Prot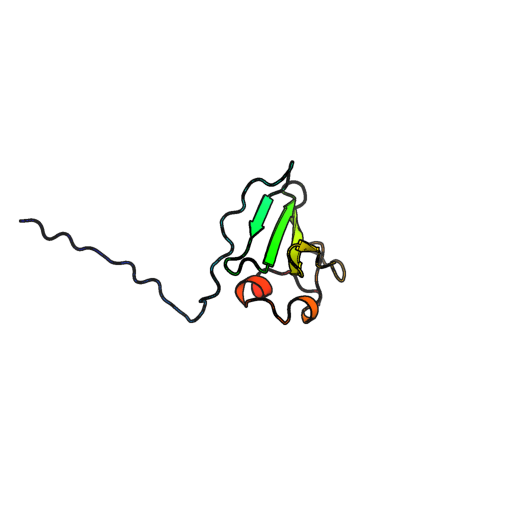ein AF-A0A1F0MKJ6-F1 (afdb_monomer_lite)

Secondary structure (DSSP, 8-state):
--------------S--S-PPPPPEE-SSS-EEEE-TTSSEEEEE-TTT--EEEEEEETTEEEEE---EEETTEEEB-TGGGTTS-HHHHHHS-B--

pLDDT: mean 77.52, std 16.31, range [42.34, 95.12]

Radius of gyration: 17.25 Å; chains: 1; bounding box: 55×34×49 Å

Foldseek 3Di:
DDDDPPPPPPDPPPVLPFDAFPFFDDDPDQKTKTATPVNQKIKIARPVLRDIWIWGDDPNDTDTQDFPQADPNGTAHDLVSCVVPRPNVSVPGRHDD

Structure (mmCIF, N/CA/C/O backbone):
data_AF-A0A1F0MKJ6-F1
#
_entry.id   AF-A0A1F0MKJ6-F1
#
loop_
_atom_site.group_PDB
_atom_site.id
_atom_site.type_symbol
_atom_site.label_atom_id
_atom_site.label_alt_id
_atom_site.label_comp_id
_atom_site.label_asym_id
_atom_site.label_entity_id
_atom_site.label_seq_id
_atom_site.pdbx_PDB_ins_code
_atom_site.Cartn_x
_atom_site.Cartn_y
_atom_site.Cartn_z
_atom_site.occupancy
_atom_site.B_iso_or_equiv
_atom_site.auth_seq_id
_atom_site.auth_comp_id
_atom_site.auth_asym_id
_atom_site.auth_atom_id
_atom_site.pdbx_PDB_model_num
ATOM 1 N N . MET A 1 1 ? 36.774 -10.487 34.603 1.00 42.34 1 MET A N 1
ATOM 2 C CA . MET A 1 1 ? 36.304 -10.678 33.217 1.00 42.34 1 MET A CA 1
ATOM 3 C C . MET A 1 1 ? 34.786 -10.675 33.308 1.00 42.34 1 MET A C 1
ATOM 5 O O . MET A 1 1 ? 34.266 -11.498 34.043 1.00 42.34 1 MET A O 1
ATOM 9 N N . ARG A 1 2 ? 34.097 -9.649 32.790 1.00 47.50 2 ARG A N 1
ATOM 10 C CA . ARG A 1 2 ? 32.628 -9.571 32.876 1.00 47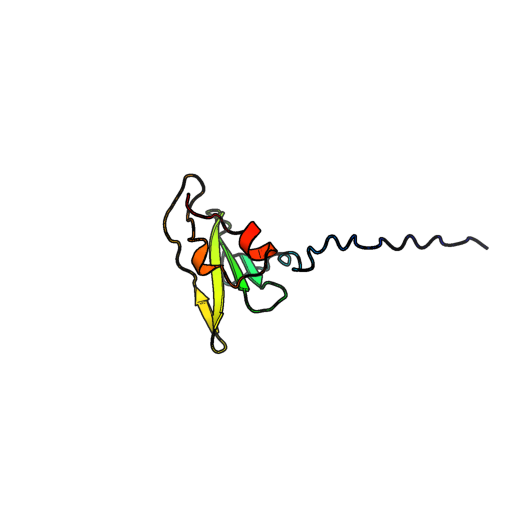.50 2 ARG A CA 1
ATOM 11 C C . ARG A 1 2 ? 32.064 -10.305 31.666 1.00 47.50 2 ARG A C 1
ATOM 13 O O . ARG A 1 2 ? 32.287 -9.852 30.547 1.00 47.50 2 ARG A O 1
ATOM 20 N N . GLU A 1 3 ? 31.407 -11.433 31.904 1.00 48.19 3 GLU A N 1
ATOM 21 C CA . GLU A 1 3 ? 30.610 -12.136 30.900 1.00 48.19 3 GLU A CA 1
ATOM 22 C C . GLU A 1 3 ? 29.540 -11.186 30.358 1.00 48.19 3 GLU A C 1
ATOM 24 O O . GLU A 1 3 ? 28.685 -10.691 31.094 1.00 48.19 3 GLU A O 1
ATOM 29 N N . GLN A 1 4 ? 29.638 -10.874 29.066 1.00 48.41 4 GLN A N 1
ATOM 30 C CA . GLN A 1 4 ? 28.568 -10.220 28.332 1.00 48.41 4 GLN A CA 1
ATOM 31 C C . GLN A 1 4 ? 27.552 -11.301 27.975 1.00 48.41 4 GLN A C 1
ATOM 33 O O . GLN A 1 4 ? 27.804 -12.137 27.112 1.00 48.41 4 GLN A O 1
ATOM 38 N N . VAL A 1 5 ? 26.417 -11.301 28.670 1.00 52.25 5 VAL A N 1
ATOM 39 C CA . VAL A 1 5 ? 25.241 -12.062 28.252 1.00 52.25 5 VAL A CA 1
ATOM 40 C C . VAL A 1 5 ? 24.674 -11.339 27.036 1.00 52.25 5 VAL A C 1
ATOM 42 O O . VAL A 1 5 ? 24.029 -10.299 27.161 1.00 52.25 5 VAL A O 1
ATOM 45 N N . ILE A 1 6 ? 24.985 -11.853 25.850 1.00 54.75 6 ILE A N 1
ATOM 46 C CA . ILE A 1 6 ? 24.323 -11.448 24.616 1.00 54.75 6 ILE A CA 1
ATOM 47 C C . ILE A 1 6 ? 22.957 -12.130 24.654 1.00 54.75 6 ILE A C 1
ATOM 49 O O . ILE A 1 6 ? 22.832 -13.310 24.340 1.00 54.75 6 ILE A O 1
ATOM 53 N N . THR A 1 7 ? 21.932 -11.415 25.113 1.00 48.94 7 THR A N 1
ATOM 54 C CA . THR A 1 7 ? 20.549 -11.845 24.903 1.00 48.94 7 THR A CA 1
ATOM 55 C C . THR A 1 7 ? 20.244 -11.648 23.422 1.00 48.94 7 THR A C 1
ATOM 57 O O . THR A 1 7 ? 19.796 -10.579 23.008 1.00 48.94 7 THR A O 1
ATOM 60 N N . GLU A 1 8 ? 20.532 -12.661 22.605 1.00 47.59 8 GLU A N 1
ATOM 61 C CA . GLU A 1 8 ? 19.941 -12.769 21.274 1.00 47.59 8 GLU A CA 1
ATOM 62 C C . GLU A 1 8 ? 18.425 -12.837 21.460 1.00 47.59 8 GLU A C 1
ATOM 64 O O . GLU A 1 8 ? 17.874 -13.806 21.983 1.00 47.59 8 GLU A O 1
ATOM 69 N N . THR A 1 9 ? 17.747 -11.754 21.087 1.00 48.25 9 THR A N 1
ATOM 70 C CA . THR A 1 9 ? 16.293 -11.755 20.959 1.00 48.25 9 THR A CA 1
ATOM 71 C C . THR A 1 9 ? 15.985 -12.621 19.749 1.00 48.25 9 THR A C 1
ATOM 73 O O . THR A 1 9 ? 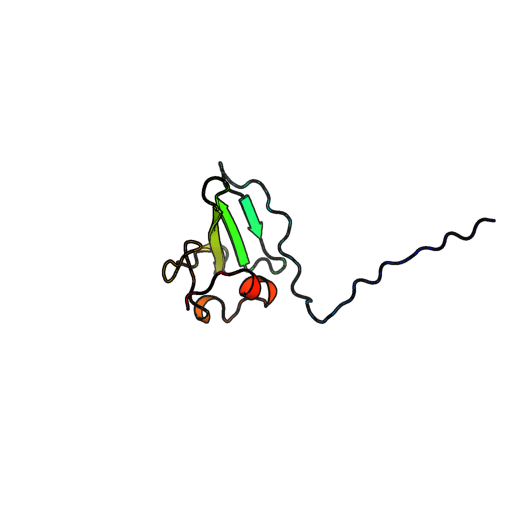16.047 -12.154 18.615 1.00 48.25 9 THR A O 1
ATOM 76 N N . ILE A 1 10 ? 15.744 -13.910 19.982 1.00 48.84 10 ILE A N 1
ATOM 77 C CA . ILE A 1 10 ? 15.294 -14.818 18.934 1.00 48.84 10 ILE A CA 1
ATOM 78 C C . ILE A 1 10 ? 13.914 -14.320 18.512 1.00 48.84 10 ILE A C 1
ATOM 80 O O . ILE A 1 10 ? 12.965 -14.372 19.295 1.00 48.84 10 ILE A O 1
ATOM 84 N N . ALA A 1 11 ? 13.830 -13.766 17.302 1.00 48.03 11 ALA A N 1
ATOM 85 C CA . ALA A 1 11 ? 12.560 -13.423 16.687 1.00 48.03 11 ALA A CA 1
ATOM 86 C C . ALA A 1 11 ? 11.707 -14.695 16.660 1.00 48.03 11 ALA A C 1
ATOM 88 O O . ALA A 1 11 ? 12.115 -15.719 16.112 1.00 48.03 11 ALA A O 1
ATOM 89 N N . VAL A 1 12 ? 10.559 -14.645 17.331 1.00 46.22 12 VAL A N 1
ATOM 90 C CA . VAL A 1 12 ? 9.602 -15.746 17.358 1.00 46.22 12 VAL A CA 1
ATOM 91 C C . VAL A 1 12 ? 9.002 -15.834 15.957 1.00 46.22 12 VAL A C 1
ATOM 93 O O . VAL A 1 12 ? 8.135 -15.042 15.603 1.00 46.22 12 VAL A O 1
ATOM 96 N N . ASP A 1 13 ? 9.516 -16.751 15.138 1.00 48.59 13 ASP A N 1
ATOM 97 C CA . ASP A 1 13 ? 8.937 -17.090 13.839 1.00 48.59 13 ASP A CA 1
ATOM 98 C C . ASP A 1 13 ? 7.686 -17.955 14.061 1.00 48.59 13 ASP A C 1
ATOM 100 O O . ASP A 1 13 ? 7.746 -19.181 14.114 1.00 48.59 13 ASP A O 1
ATOM 104 N N . ASP A 1 14 ? 6.543 -17.296 14.247 1.00 48.72 14 ASP A N 1
ATOM 105 C CA . ASP A 1 14 ? 5.203 -17.898 14.366 1.00 48.72 14 ASP A CA 1
ATOM 106 C C . ASP A 1 14 ? 4.642 -18.357 12.996 1.00 48.72 14 ASP A C 1
ATOM 108 O O . ASP A 1 14 ? 3.463 -18.661 12.843 1.00 48.72 14 ASP A O 1
ATOM 112 N N . GLY A 1 15 ? 5.464 -18.402 11.941 1.00 43.56 15 GLY A N 1
ATOM 113 C CA . GLY A 1 15 ? 4.970 -18.631 10.578 1.00 43.56 15 GLY A CA 1
ATOM 114 C C . GLY A 1 15 ? 4.296 -17.395 9.969 1.00 43.56 15 GLY A C 1
ATOM 115 O O . GLY A 1 15 ? 3.688 -17.470 8.901 1.00 43.56 15 GLY A O 1
ATOM 116 N N . SER A 1 16 ? 4.476 -16.231 10.595 1.00 46.34 16 SER A N 1
ATOM 117 C CA . SER A 1 16 ? 4.159 -14.892 10.090 1.00 46.34 16 SER A CA 1
ATOM 118 C C . SER A 1 16 ? 5.294 -14.314 9.225 1.00 46.34 16 SER A C 1
ATOM 120 O O . SER A 1 16 ? 5.475 -13.105 9.153 1.00 46.34 16 SER A O 1
ATOM 122 N N . ASN A 1 17 ? 6.021 -15.167 8.489 1.00 44.94 17 ASN A N 1
ATOM 123 C CA . ASN A 1 17 ? 7.117 -14.822 7.562 1.00 44.94 17 ASN A CA 1
ATOM 124 C C . ASN A 1 17 ? 6.704 -13.954 6.345 1.00 44.94 17 ASN A C 1
ATOM 126 O O . ASN A 1 17 ? 7.436 -13.853 5.362 1.00 44.94 17 ASN A O 1
ATOM 130 N N . GLY A 1 18 ? 5.536 -13.311 6.371 1.00 53.47 18 GLY A N 1
ATOM 131 C CA . GLY A 1 18 ? 5.306 -12.119 5.566 1.00 53.47 18 GLY A CA 1
ATOM 132 C C . GLY A 1 18 ? 5.790 -10.938 6.389 1.00 53.47 18 GLY A C 1
ATOM 133 O O . GLY A 1 18 ? 5.149 -10.626 7.385 1.00 53.47 18 GLY A O 1
ATOM 134 N N . CYS A 1 19 ? 6.909 -10.316 6.011 1.00 62.66 19 CYS A N 1
ATOM 135 C CA . CYS A 1 19 ? 7.427 -9.140 6.710 1.00 62.66 19 CYS A CA 1
ATOM 136 C C . CYS A 1 19 ? 6.317 -8.162 7.112 1.00 62.66 19 CYS A C 1
ATOM 138 O O . CYS A 1 19 ? 5.350 -7.979 6.375 1.00 62.66 19 CYS A O 1
ATOM 140 N N . ALA A 1 20 ? 6.494 -7.457 8.226 1.00 65.94 20 ALA A N 1
ATOM 141 C CA . ALA A 1 20 ? 5.668 -6.289 8.494 1.00 65.94 20 ALA A CA 1
ATOM 142 C C . ALA A 1 20 ? 5.758 -5.290 7.324 1.00 65.94 20 ALA A C 1
ATOM 144 O O . ALA A 1 20 ? 6.781 -5.214 6.636 1.00 65.94 20 ALA A O 1
ATOM 145 N N . TRP A 1 21 ? 4.695 -4.508 7.111 1.00 71.75 21 TRP A N 1
ATOM 146 C CA . TRP A 1 21 ? 4.798 -3.318 6.270 1.00 71.75 21 TRP A CA 1
ATOM 147 C C . TRP A 1 21 ? 5.968 -2.469 6.783 1.00 71.75 21 TRP A C 1
ATOM 149 O O . TRP A 1 21 ? 6.013 -2.211 7.990 1.00 71.75 21 TRP A O 1
ATOM 159 N N . PRO A 1 22 ? 6.926 -2.063 5.929 1.00 68.31 22 PRO A N 1
ATOM 160 C CA . PRO A 1 22 ? 7.973 -1.160 6.382 1.00 68.31 22 PRO A CA 1
ATOM 161 C C . PRO A 1 22 ? 7.352 0.154 6.859 1.00 68.31 22 PRO A C 1
ATOM 163 O O . PRO A 1 22 ? 6.231 0.501 6.467 1.00 68.31 22 PRO A O 1
ATOM 166 N N . GLU A 1 23 ? 8.094 0.886 7.694 1.00 66.19 23 GLU A N 1
ATOM 167 C CA . GLU A 1 23 ? 7.718 2.249 8.067 1.00 66.19 23 GLU A CA 1
ATOM 168 C C . GLU A 1 23 ? 7.421 3.060 6.803 1.00 66.19 23 GLU A C 1
ATOM 170 O O . GLU A 1 23 ? 8.145 2.981 5.805 1.00 66.19 23 GLU A O 1
ATOM 175 N N . GLN A 1 24 ? 6.306 3.788 6.826 1.00 68.56 24 GLN A N 1
ATOM 176 C CA . GLN A 1 24 ? 5.862 4.522 5.653 1.00 68.56 24 GLN A CA 1
ATOM 177 C C . GLN A 1 24 ? 6.811 5.693 5.412 1.00 68.56 24 GLN A C 1
ATOM 179 O O . GLN A 1 24 ? 7.113 6.470 6.317 1.00 68.56 24 GLN A O 1
ATOM 184 N N . GLY A 1 25 ? 7.315 5.794 4.186 1.00 63.50 25 GLY A N 1
ATOM 185 C CA . GLY A 1 25 ? 8.119 6.930 3.762 1.00 63.50 25 GLY A CA 1
ATOM 186 C C . GLY A 1 25 ? 7.227 8.059 3.260 1.00 63.50 25 GLY A C 1
ATOM 187 O O . GLY A 1 25 ? 6.114 7.820 2.795 1.00 63.50 25 GLY A O 1
ATOM 188 N N . ALA A 1 26 ? 7.734 9.290 3.282 1.00 58.34 26 ALA A N 1
ATOM 189 C CA . ALA A 1 26 ? 7.088 10.382 2.563 1.00 58.34 26 ALA A CA 1
ATOM 190 C C . ALA A 1 26 ? 7.094 10.074 1.054 1.00 58.34 26 ALA A C 1
ATOM 192 O O . ALA A 1 26 ? 8.152 9.912 0.440 1.00 58.34 26 ALA A O 1
ATOM 193 N N . GLY A 1 27 ? 5.905 9.962 0.470 1.00 61.94 27 GLY A N 1
ATOM 194 C CA . GLY A 1 27 ? 5.682 9.901 -0.968 1.00 61.94 27 GLY A CA 1
ATOM 195 C C . GLY A 1 27 ? 5.710 11.294 -1.606 1.00 61.94 27 GLY A C 1
ATOM 196 O O . GLY A 1 27 ? 6.217 12.263 -1.041 1.00 61.94 27 GLY A O 1
ATOM 197 N N . SER A 1 28 ? 5.163 11.416 -2.817 1.00 59.91 28 SER A N 1
ATOM 198 C CA . SER A 1 28 ? 5.031 12.723 -3.472 1.00 59.91 28 SER A CA 1
ATOM 199 C C . SER A 1 28 ? 3.902 13.536 -2.821 1.00 59.91 28 SER A C 1
ATOM 201 O O . SER A 1 28 ? 2.748 13.114 -2.837 1.00 59.91 28 SER A O 1
ATOM 203 N N . GLY A 1 29 ? 4.219 14.711 -2.265 1.00 70.00 29 GLY A N 1
ATOM 204 C CA . GLY A 1 29 ? 3.242 15.600 -1.616 1.00 70.00 29 GLY A CA 1
ATOM 205 C C . GLY A 1 29 ? 2.877 15.186 -0.182 1.00 70.00 29 GLY A C 1
ATOM 206 O O . GLY A 1 29 ? 3.751 14.801 0.588 1.00 70.00 29 GLY A O 1
ATOM 207 N N . ASN A 1 30 ? 1.589 15.288 0.173 1.00 69.56 30 ASN A N 1
ATOM 208 C CA . ASN A 1 30 ? 1.021 14.877 1.469 1.00 69.56 30 ASN A CA 1
ATOM 209 C C . ASN A 1 30 ? 0.593 13.404 1.418 1.00 69.56 30 ASN A C 1
ATOM 211 O O . ASN A 1 30 ? -0.587 13.106 1.550 1.00 69.56 30 ASN A O 1
ATOM 215 N N . GLN A 1 31 ? 1.488 12.476 1.109 1.00 74.50 31 GLN A N 1
ATOM 216 C CA . GLN A 1 31 ? 1.143 11.054 1.036 1.00 74.50 31 GLN A CA 1
ATOM 217 C C . GLN A 1 31 ? 2.241 10.246 1.701 1.00 74.50 31 GLN A C 1
ATOM 219 O O . GLN A 1 31 ? 3.420 10.549 1.530 1.00 74.50 31 GLN A O 1
ATOM 224 N N . GLU A 1 32 ? 1.859 9.208 2.424 1.00 81.31 32 GLU A N 1
ATOM 225 C CA . GLU A 1 32 ? 2.779 8.234 2.995 1.00 81.31 32 GLU A CA 1
ATOM 226 C C . GLU A 1 32 ? 2.735 6.971 2.133 1.00 81.31 32 GLU A C 1
ATOM 228 O O . GLU A 1 32 ? 1.656 6.501 1.781 1.00 81.31 32 GLU A O 1
ATOM 233 N N . TYR A 1 33 ? 3.892 6.450 1.728 1.00 82.75 33 TYR A N 1
ATOM 234 C CA . TYR A 1 33 ? 4.011 5.317 0.809 1.00 82.75 33 TYR A CA 1
ATOM 235 C C . TYR A 1 33 ? 4.874 4.211 1.419 1.00 82.75 33 TYR A C 1
ATOM 237 O O . TYR A 1 33 ? 5.965 4.468 1.937 1.00 82.75 33 TYR A O 1
ATOM 245 N N . SER A 1 34 ? 4.412 2.968 1.315 1.00 82.62 34 SER A N 1
ATOM 246 C CA . SER A 1 34 ? 5.154 1.778 1.727 1.00 82.62 34 SER A CA 1
ATOM 247 C C . SER A 1 34 ? 5.035 0.663 0.690 1.00 82.62 34 SER A C 1
ATOM 249 O O . SER A 1 34 ? 3.961 0.386 0.162 1.00 82.62 34 SER A O 1
ATOM 251 N N . THR A 1 35 ? 6.152 -0.009 0.406 1.00 84.38 35 THR A N 1
ATOM 252 C CA . THR A 1 35 ? 6.182 -1.226 -0.419 1.00 84.38 35 THR A CA 1
ATOM 253 C C . THR A 1 35 ? 6.331 -2.433 0.498 1.00 84.38 35 THR A C 1
ATOM 255 O O . THR A 1 35 ? 7.192 -2.437 1.371 1.00 84.38 35 THR A O 1
ATOM 258 N N . PHE A 1 36 ? 5.525 -3.469 0.306 1.00 83.94 36 PHE A N 1
ATOM 259 C CA . PHE A 1 36 ? 5.658 -4.726 1.030 1.00 83.94 36 PHE A CA 1
ATOM 260 C C . PHE A 1 36 ? 6.984 -5.425 0.680 1.00 83.94 36 PHE A C 1
ATOM 262 O O . PHE A 1 36 ? 7.545 -5.208 -0.392 1.00 83.94 36 PHE A O 1
ATOM 269 N N . CYS A 1 37 ? 7.493 -6.283 1.569 1.00 79.81 37 CYS A N 1
ATOM 270 C CA . CYS A 1 37 ? 8.805 -6.932 1.403 1.00 79.81 37 CYS A CA 1
ATOM 271 C C . CYS A 1 37 ? 8.989 -7.705 0.095 1.00 79.81 37 CYS A C 1
ATOM 273 O O . CYS A 1 37 ? 10.111 -7.824 -0.390 1.00 79.81 37 CYS A O 1
ATOM 275 N N . ASP A 1 38 ? 7.913 -8.273 -0.448 1.00 78.88 38 ASP A N 1
ATOM 276 C CA . ASP A 1 38 ? 7.967 -9.020 -1.704 1.00 78.88 38 ASP A CA 1
ATOM 277 C C . ASP A 1 38 ? 8.131 -8.109 -2.931 1.00 78.88 38 ASP A C 1
ATOM 279 O O . ASP A 1 38 ? 8.362 -8.599 -4.034 1.00 78.88 38 ASP A O 1
ATOM 283 N N . GLY A 1 39 ? 8.008 -6.788 -2.754 1.00 81.81 39 GLY A N 1
ATOM 284 C CA . GLY A 1 39 ? 8.022 -5.813 -3.838 1.00 81.81 39 GLY A CA 1
ATOM 285 C C . GLY A 1 39 ? 6.824 -5.933 -4.782 1.00 81.81 39 GLY A C 1
ATOM 286 O O . GLY A 1 39 ? 6.804 -5.263 -5.815 1.00 81.81 39 GLY A O 1
ATOM 287 N N . ALA A 1 40 ? 5.843 -6.779 -4.458 1.00 88.19 40 ALA A N 1
ATOM 288 C CA . ALA A 1 40 ? 4.681 -7.053 -5.292 1.00 88.19 40 ALA A CA 1
ATOM 289 C C . ALA A 1 40 ? 3.441 -6.283 -4.833 1.00 88.19 40 ALA A C 1
ATOM 291 O O . ALA A 1 40 ? 2.509 -6.125 -5.618 1.00 88.19 40 ALA A O 1
ATOM 292 N N . TRP A 1 41 ? 3.440 -5.771 -3.602 1.00 89.94 41 TRP A N 1
ATOM 293 C CA . TRP A 1 41 ? 2.352 -4.966 -3.054 1.00 89.94 41 TRP A CA 1
ATOM 294 C C . TRP A 1 41 ? 2.865 -3.640 -2.515 1.00 89.94 41 TRP A C 1
ATOM 296 O O . TRP A 1 41 ? 3.958 -3.570 -1.958 1.00 89.94 41 TRP A O 1
ATOM 306 N N . ALA A 1 42 ? 2.066 -2.591 -2.645 1.00 89.94 42 ALA A N 1
ATOM 307 C CA . ALA A 1 42 ? 2.330 -1.311 -2.012 1.00 89.94 42 ALA A CA 1
ATOM 308 C C . ALA A 1 42 ? 1.052 -0.712 -1.431 1.00 89.94 42 ALA A C 1
ATOM 310 O O . ALA A 1 42 ? -0.060 -1.057 -1.841 1.00 89.94 42 ALA A O 1
ATOM 311 N N . ARG A 1 43 ? 1.222 0.193 -0.472 1.00 89.12 43 ARG A N 1
ATOM 312 C CA . ARG A 1 43 ? 0.152 0.953 0.161 1.00 89.12 43 ARG A CA 1
ATOM 313 C C . ARG A 1 43 ? 0.514 2.430 0.169 1.00 89.12 43 ARG A C 1
ATOM 315 O O . ARG A 1 43 ? 1.651 2.792 0.459 1.00 89.12 43 ARG A O 1
ATOM 322 N N . THR A 1 44 ? -0.475 3.268 -0.101 1.00 88.62 44 THR A N 1
ATOM 323 C CA . THR A 1 44 ? -0.402 4.710 0.124 1.00 88.62 44 THR A CA 1
ATOM 324 C C . THR A 1 44 ? -1.437 5.099 1.165 1.00 88.62 44 THR A C 1
ATOM 326 O O . THR A 1 44 ? -2.569 4.632 1.091 1.00 88.62 44 THR A O 1
ATOM 329 N N . VAL A 1 45 ? -1.082 5.967 2.104 1.00 87.19 45 VAL A N 1
ATOM 330 C CA . VAL A 1 45 ? -2.013 6.570 3.062 1.00 87.19 45 VAL A CA 1
ATOM 331 C C . VAL A 1 45 ? -2.008 8.078 2.857 1.00 87.19 45 VAL A C 1
ATOM 333 O O . VAL A 1 45 ? -0.950 8.701 2.766 1.00 87.19 45 VAL A O 1
ATOM 336 N N . MET A 1 46 ? -3.191 8.678 2.762 1.00 84.62 46 MET A N 1
ATOM 337 C CA . MET A 1 46 ? -3.336 10.129 2.815 1.00 84.62 46 MET A CA 1
ATOM 338 C C . MET A 1 46 ? -3.427 10.562 4.286 1.00 84.62 46 MET A C 1
ATOM 340 O O . MET A 1 46 ? -4.442 10.284 4.920 1.00 84.62 46 MET A O 1
ATOM 344 N N . PRO A 1 47 ? -2.422 11.259 4.840 1.00 80.00 47 PRO A N 1
ATOM 345 C CA . PRO A 1 47 ? -2.368 11.635 6.249 1.00 80.00 47 PRO A CA 1
ATOM 346 C C . PRO A 1 47 ? -3.504 12.590 6.645 1.00 80.00 47 PRO A C 1
ATOM 348 O O . PRO A 1 47 ? -3.983 12.536 7.772 1.00 80.00 47 PRO A O 1
ATOM 351 N N . ASP A 1 48 ? -3.987 13.420 5.713 1.00 82.75 48 ASP A N 1
ATOM 352 C CA . ASP A 1 48 ? -5.049 14.400 5.978 1.00 82.75 48 ASP A CA 1
ATOM 353 C C . ASP A 1 48 ? -6.437 13.755 6.156 1.00 82.75 48 ASP A C 1
ATOM 355 O O . ASP A 1 48 ? -7.302 14.310 6.833 1.00 82.75 48 ASP A O 1
ATOM 359 N N . THR A 1 49 ?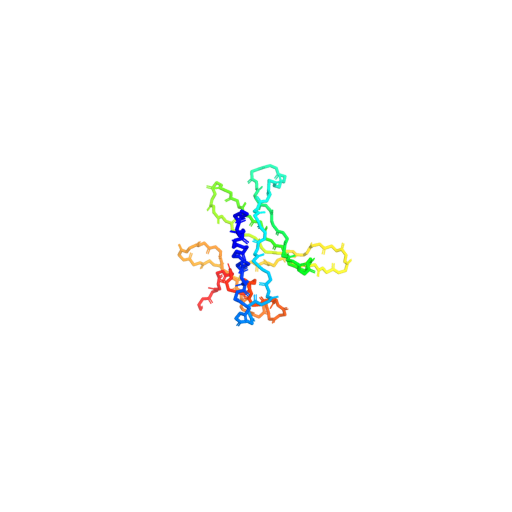 -6.676 12.598 5.532 1.00 81.56 49 THR A N 1
ATOM 360 C CA . THR A 1 49 ? -7.997 11.938 5.501 1.00 81.56 49 THR A CA 1
ATOM 361 C C . THR A 1 49 ? -7.986 10.521 6.064 1.00 81.56 49 THR A C 1
ATOM 363 O O . THR A 1 49 ? -9.050 9.941 6.258 1.00 81.56 49 THR A O 1
ATOM 366 N N . GLY A 1 50 ? -6.807 9.944 6.296 1.00 81.94 50 GLY A N 1
ATOM 367 C CA . GLY A 1 50 ? -6.629 8.526 6.607 1.00 81.94 50 GLY A CA 1
ATOM 368 C C . GLY A 1 50 ? -6.959 7.590 5.441 1.00 81.94 50 GLY A C 1
ATOM 369 O O . GLY A 1 50 ? -6.958 6.378 5.625 1.00 81.94 50 GLY A O 1
ATOM 370 N N . GLN A 1 51 ? -7.256 8.120 4.248 1.00 85.69 51 GLN A N 1
ATOM 371 C CA . GLN A 1 51 ? -7.652 7.310 3.101 1.00 85.69 51 GLN A CA 1
ATOM 372 C C . GLN A 1 51 ? -6.477 6.460 2.617 1.00 85.69 51 GLN A C 1
ATOM 374 O O . GLN A 1 51 ? -5.415 6.983 2.273 1.00 85.69 51 GLN A O 1
ATOM 379 N N . GLU A 1 52 ? -6.698 5.152 2.543 1.00 88.75 52 GLU A N 1
ATOM 380 C CA . GLU A 1 52 ? -5.711 4.195 2.056 1.00 88.75 52 GLU A CA 1
ATOM 381 C C . GLU A 1 52 ? -5.914 3.899 0.565 1.00 88.75 52 GLU A C 1
ATOM 383 O O . GLU A 1 52 ? -7.027 3.969 0.038 1.00 88.75 52 GLU A O 1
ATOM 388 N N . TYR A 1 53 ? -4.828 3.555 -0.116 1.00 89.50 53 TYR A N 1
ATOM 389 C CA . TYR A 1 53 ? -4.813 3.030 -1.475 1.00 89.50 53 TYR A CA 1
ATOM 390 C C . TYR A 1 53 ? -3.860 1.847 -1.527 1.00 89.50 53 TYR A C 1
ATOM 392 O O . TYR A 1 53 ? -2.775 1.903 -0.951 1.00 89.50 53 TYR A O 1
ATOM 400 N N . PHE A 1 54 ? -4.241 0.799 -2.247 1.00 92.25 54 PHE A N 1
ATOM 401 C CA . PHE A 1 54 ? -3.417 -0.392 -2.420 1.00 92.25 54 PHE A CA 1
ATOM 402 C C . PHE A 1 54 ? -3.008 -0.543 -3.879 1.00 92.25 54 PHE A C 1
ATOM 404 O O . PHE A 1 54 ? -3.755 -0.189 -4.794 1.00 92.25 54 PHE A O 1
ATOM 411 N N . TRP A 1 55 ? -1.812 -1.080 -4.088 1.00 92.62 55 TRP A N 1
ATOM 412 C CA . TRP A 1 55 ? -1.215 -1.255 -5.403 1.00 92.62 55 TRP A CA 1
ATOM 413 C C . TRP A 1 55 ? -0.622 -2.651 -5.520 1.00 92.62 55 TRP A C 1
ATOM 415 O O . TRP A 1 55 ? -0.006 -3.146 -4.574 1.00 92.62 55 TRP A O 1
ATOM 425 N N . ALA A 1 56 ? -0.761 -3.252 -6.696 1.00 92.12 56 ALA A N 1
ATOM 426 C CA . ALA A 1 56 ? -0.125 -4.510 -7.054 1.00 92.12 56 ALA A CA 1
ATOM 427 C C . ALA A 1 56 ? 0.885 -4.282 -8.184 1.00 92.12 56 ALA A C 1
ATOM 429 O O . ALA A 1 56 ? 0.612 -3.555 -9.144 1.00 92.12 56 ALA A O 1
ATOM 430 N N . SER A 1 57 ? 2.054 -4.903 -8.076 1.00 90.31 57 SER A N 1
ATOM 431 C CA . SER A 1 57 ? 3.069 -4.891 -9.124 1.00 90.31 57 SER A CA 1
ATOM 432 C C . SER A 1 57 ? 2.622 -5.801 -10.263 1.00 90.31 57 SER A C 1
ATOM 434 O O . SER A 1 57 ? 2.336 -6.984 -10.057 1.00 90.31 57 SER A O 1
ATOM 436 N N . LYS A 1 58 ? 2.542 -5.255 -11.474 1.00 86.25 58 LYS A N 1
ATOM 437 C CA . LYS A 1 58 ? 2.144 -5.980 -12.681 1.00 86.25 58 LYS A CA 1
ATOM 438 C C . LYS A 1 58 ? 2.938 -5.465 -13.876 1.00 86.25 58 LYS A C 1
ATOM 440 O O . LYS A 1 58 ? 3.001 -4.262 -14.108 1.00 86.25 58 LYS A O 1
ATOM 445 N N . ASP A 1 59 ? 3.556 -6.385 -14.618 1.00 84.94 59 ASP A N 1
ATOM 446 C CA . ASP A 1 59 ? 4.313 -6.103 -15.850 1.00 84.94 59 ASP A CA 1
ATOM 447 C C . ASP A 1 59 ? 5.383 -4.995 -15.702 1.00 84.94 59 ASP A C 1
ATOM 449 O O . ASP A 1 59 ? 5.664 -4.245 -16.635 1.00 84.94 59 ASP A O 1
ATOM 453 N N . GLY A 1 60 ? 5.997 -4.884 -14.517 1.00 79.69 60 GLY A N 1
ATOM 454 C CA . GLY A 1 60 ? 7.026 -3.879 -14.225 1.00 79.69 60 GLY A CA 1
ATOM 455 C C . GLY A 1 60 ? 6.492 -2.492 -13.843 1.00 79.69 60 GLY A C 1
ATOM 456 O O . GLY A 1 60 ? 7.277 -1.548 -13.771 1.00 79.69 60 GLY A O 1
ATOM 457 N N . GLY A 1 61 ? 5.188 -2.360 -13.584 1.00 84.81 61 GLY A N 1
ATOM 458 C CA . GLY A 1 61 ? 4.556 -1.145 -13.066 1.00 84.81 61 GLY A CA 1
ATOM 459 C C . GLY A 1 61 ? 3.630 -1.415 -11.879 1.00 84.81 61 GLY A C 1
ATOM 460 O O . GLY A 1 61 ? 3.414 -2.559 -11.488 1.00 84.81 61 GLY A O 1
ATOM 461 N N . TRP A 1 62 ? 3.068 -0.346 -11.315 1.00 88.50 62 TRP A N 1
ATOM 462 C CA . TRP A 1 62 ? 2.083 -0.416 -10.235 1.00 88.50 62 TRP A CA 1
ATOM 463 C C . TRP A 1 62 ? 0.676 -0.222 -10.782 1.00 88.50 62 TRP A C 1
ATOM 465 O O . TRP A 1 62 ? 0.399 0.759 -11.474 1.00 88.50 62 TRP A O 1
ATOM 475 N N . VAL A 1 63 ? -0.217 -1.145 -10.445 1.00 91.06 63 VAL A N 1
ATOM 476 C CA . VAL A 1 63 ? -1.641 -1.063 -10.766 1.00 91.06 63 VAL A CA 1
ATOM 477 C C . VAL A 1 63 ? -2.401 -0.833 -9.472 1.00 91.06 63 VAL A C 1
ATOM 479 O O . VAL A 1 63 ? -2.195 -1.556 -8.499 1.00 91.06 63 VAL A O 1
ATOM 482 N N . SER A 1 64 ? -3.253 0.191 -9.452 1.00 91.25 64 SER A N 1
ATOM 483 C CA . SER A 1 64 ? -4.119 0.450 -8.303 1.00 91.25 64 SER A CA 1
ATOM 484 C C . SER A 1 64 ? -5.156 -0.658 -8.179 1.00 91.25 64 SER A C 1
ATOM 486 O O . SER A 1 64 ? -5.707 -1.107 -9.184 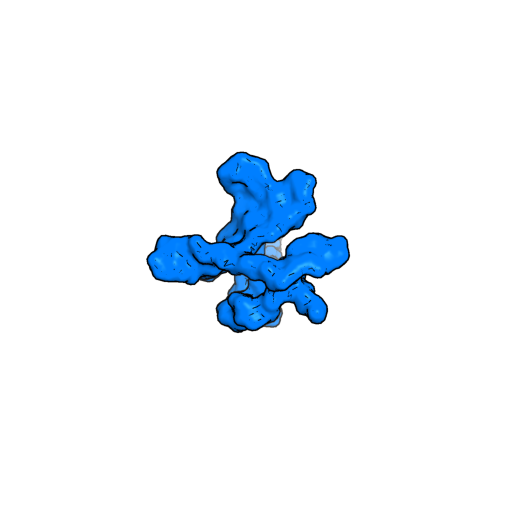1.00 91.25 64 SER A O 1
ATOM 488 N N . VAL A 1 65 ? -5.413 -1.098 -6.952 1.00 94.06 65 VAL A N 1
ATOM 489 C CA . VAL A 1 65 ? -6.563 -1.942 -6.646 1.00 94.06 65 VAL A CA 1
ATOM 490 C C . VAL A 1 65 ? -7.701 -1.014 -6.251 1.00 94.06 65 VAL A C 1
ATOM 492 O O . VAL A 1 65 ? -7.643 -0.372 -5.199 1.00 94.06 65 VAL A O 1
ATOM 495 N N . ASP A 1 66 ? -8.714 -0.918 -7.107 1.00 92.75 66 ASP A N 1
ATOM 496 C CA . ASP A 1 66 ? -9.856 -0.045 -6.863 1.00 92.75 66 ASP A CA 1
ATOM 497 C C . ASP A 1 66 ? -10.659 -0.522 -5.641 1.00 92.75 66 ASP A C 1
ATOM 499 O O . ASP A 1 66 ? -10.843 -1.728 -5.445 1.00 92.75 66 ASP A O 1
ATOM 503 N N . PRO A 1 67 ? -11.151 0.401 -4.799 1.00 92.88 67 PRO A N 1
ATOM 504 C CA . PRO A 1 67 ? -12.054 0.030 -3.726 1.00 92.88 67 PRO A CA 1
ATOM 505 C C . PRO A 1 67 ? -13.363 -0.506 -4.309 1.00 92.88 67 PRO A C 1
ATOM 507 O O . PRO A 1 67 ? -13.919 0.037 -5.264 1.00 92.88 67 PRO A O 1
ATOM 510 N N . HIS A 1 68 ? -13.884 -1.560 -3.693 1.00 93.75 68 HIS A N 1
ATOM 511 C CA . HIS A 1 68 ? -15.160 -2.156 -4.072 1.00 93.75 68 HIS A CA 1
ATOM 512 C C . HIS A 1 68 ? -16.347 -1.315 -3.579 1.00 93.75 68 HIS A C 1
ATOM 514 O O . HIS A 1 68 ? -17.414 -1.309 -4.192 1.00 93.75 68 HIS A O 1
ATOM 520 N N . GLY A 1 69 ? -16.164 -0.582 -2.479 1.00 92.00 69 GLY A N 1
ATOM 521 C CA . GLY A 1 69 ? -17.189 0.285 -1.913 1.00 92.00 69 GLY A CA 1
ATOM 522 C C . GLY A 1 69 ? -16.670 1.132 -0.759 1.00 92.00 69 GLY A C 1
ATOM 523 O O . GLY A 1 69 ? -15.469 1.374 -0.629 1.00 92.00 69 GLY A O 1
ATOM 524 N N . THR A 1 70 ? -17.588 1.583 0.089 1.00 91.38 70 THR A N 1
ATOM 525 C CA . THR A 1 70 ? -17.283 2.320 1.318 1.00 91.38 70 THR A CA 1
ATOM 526 C C . THR A 1 70 ? -18.031 1.721 2.507 1.00 91.38 70 THR A C 1
ATOM 528 O O . THR A 1 70 ? -19.148 1.221 2.374 1.00 91.38 70 THR A O 1
ATOM 531 N N . ASN A 1 71 ? -17.407 1.769 3.681 1.00 85.00 71 ASN A N 1
ATOM 532 C CA . ASN A 1 71 ? -17.982 1.413 4.973 1.00 85.00 71 ASN A CA 1
ATOM 533 C C . ASN A 1 71 ? -17.796 2.574 5.973 1.00 85.00 71 ASN A C 1
ATOM 535 O O . ASN A 1 71 ? -17.373 3.671 5.607 1.00 85.00 71 ASN A O 1
ATOM 539 N N . GLU A 1 72 ? -18.124 2.342 7.244 1.00 82.44 72 GLU A N 1
ATOM 540 C CA . GLU A 1 72 ? -18.010 3.345 8.316 1.00 82.44 72 GLU A CA 1
ATOM 541 C C . GLU A 1 72 ? -16.580 3.869 8.549 1.00 82.44 72 GLU A C 1
ATOM 543 O O . GLU A 1 72 ? -16.414 4.958 9.092 1.00 82.44 72 GLU A O 1
ATOM 548 N N . ASN A 1 73 ? -15.564 3.133 8.091 1.00 78.81 73 ASN A N 1
ATOM 549 C CA . ASN A 1 73 ? -14.146 3.466 8.226 1.00 78.81 73 ASN A CA 1
ATOM 550 C C . ASN A 1 73 ? -13.526 4.010 6.924 1.00 78.81 73 ASN A C 1
ATOM 552 O O . ASN A 1 73 ? -12.320 4.240 6.880 1.00 78.81 73 ASN A O 1
ATOM 556 N N . GLY A 1 74 ? -14.323 4.223 5.870 1.00 86.31 74 GLY A N 1
ATOM 557 C CA . GLY A 1 74 ? -13.859 4.748 4.584 1.00 86.31 74 GLY A CA 1
ATOM 558 C C . GLY A 1 74 ? -13.974 3.734 3.449 1.00 86.31 74 GLY A C 1
ATOM 559 O O . GLY A 1 74 ? -14.915 2.946 3.402 1.00 86.31 74 GLY A O 1
ATOM 560 N N . ALA A 1 75 ? -13.061 3.789 2.480 1.00 91.56 75 ALA A N 1
ATOM 561 C CA . ALA A 1 75 ? -13.069 2.844 1.366 1.00 91.56 75 ALA A CA 1
ATOM 562 C C . ALA A 1 75 ? -12.839 1.401 1.845 1.00 91.56 75 ALA A C 1
ATOM 564 O O . ALA A 1 75 ? -12.083 1.163 2.786 1.00 91.56 75 ALA A O 1
ATOM 565 N N . CYS A 1 76 ? -13.482 0.443 1.183 1.00 93.25 76 CYS A N 1
ATOM 566 C CA . CYS A 1 76 ? -13.306 -0.977 1.444 1.00 93.25 76 CYS A CA 1
ATOM 567 C C . CYS A 1 76 ? -13.075 -1.754 0.147 1.00 93.25 76 CYS A C 1
ATOM 569 O O . CYS A 1 76 ? -13.534 -1.353 -0.925 1.00 93.25 76 CYS A O 1
ATOM 571 N N . TRP A 1 77 ? -12.370 -2.878 0.242 1.00 95.12 77 TRP A N 1
ATOM 572 C CA . TRP A 1 77 ? -11.980 -3.699 -0.907 1.00 95.12 77 TRP A CA 1
ATOM 573 C C . TRP A 1 77 ? -12.657 -5.069 -0.907 1.00 95.12 77 TRP A C 1
ATOM 575 O O . TRP A 1 77 ? -13.120 -5.550 0.131 1.00 95.12 77 TRP A O 1
ATOM 585 N N . ALA A 1 78 ? -12.691 -5.727 -2.066 1.00 94.62 78 ALA A N 1
ATOM 586 C CA . ALA A 1 78 ? -13.115 -7.117 -2.152 1.00 94.62 78 ALA A CA 1
ATOM 587 C C . ALA A 1 78 ? -11.961 -8.053 -1.764 1.00 94.62 78 ALA A C 1
ATOM 589 O O . ALA A 1 78 ? -10.797 -7.825 -2.093 1.00 94.62 78 ALA A O 1
ATOM 590 N N . ARG A 1 79 ? -12.279 -9.150 -1.067 1.00 92.94 79 ARG A N 1
ATOM 591 C CA . ARG A 1 79 ? -11.277 -10.155 -0.660 1.00 92.94 79 ARG A CA 1
ATOM 592 C C . ARG A 1 79 ? -10.614 -10.841 -1.852 1.00 92.94 79 ARG A C 1
ATOM 594 O O . ARG A 1 79 ? -9.462 -11.260 -1.759 1.00 92.94 79 ARG A O 1
ATOM 601 N N . GLU A 1 80 ? -11.349 -10.961 -2.951 1.00 93.00 80 GLU A N 1
ATOM 602 C CA . GLU A 1 80 ? -10.927 -11.638 -4.177 1.00 93.00 80 GLU A CA 1
ATOM 603 C C . GLU A 1 80 ? -9.746 -10.933 -4.854 1.00 93.00 80 GLU A C 1
ATOM 605 O O . GLU A 1 80 ? -8.805 -11.610 -5.274 1.00 93.00 80 GLU A O 1
ATOM 610 N N . ASP A 1 81 ? -9.720 -9.597 -4.851 1.00 92.00 81 ASP A N 1
ATOM 611 C CA . ASP A 1 81 ? -8.636 -8.801 -5.448 1.00 92.00 81 ASP A CA 1
ATOM 612 C C . ASP A 1 81 ? -7.289 -9.015 -4.741 1.00 92.00 81 ASP A C 1
ATOM 614 O O . ASP A 1 81 ? -6.220 -8.881 -5.335 1.00 92.00 81 ASP A O 1
ATOM 618 N N . PHE A 1 82 ? -7.334 -9.428 -3.473 1.00 92.44 82 PHE A N 1
ATOM 619 C CA . PHE A 1 82 ? -6.162 -9.707 -2.649 1.00 92.44 82 PHE A CA 1
ATOM 620 C C . PHE A 1 82 ? -5.893 -11.205 -2.498 1.00 92.44 82 PHE A C 1
ATOM 622 O O . PHE A 1 82 ? -5.056 -11.586 -1.684 1.00 92.44 82 PHE A O 1
ATOM 629 N N . ALA A 1 83 ? -6.551 -12.091 -3.255 1.00 90.38 83 ALA A N 1
ATOM 630 C CA . ALA A 1 83 ? -6.420 -13.542 -3.076 1.00 90.38 83 ALA A CA 1
ATOM 631 C C . ALA A 1 83 ? -4.962 -14.039 -3.164 1.00 90.38 83 ALA A C 1
ATOM 633 O O . ALA A 1 83 ? -4.564 -14.920 -2.397 1.00 90.38 83 ALA A O 1
ATOM 634 N N . GLN A 1 84 ? -4.154 -13.430 -4.036 1.00 87.75 84 GLN A N 1
ATOM 635 C CA . GLN A 1 84 ? -2.728 -13.739 -4.216 1.00 87.75 84 GLN A CA 1
ATOM 636 C C . GLN A 1 84 ? -1.802 -12.943 -3.282 1.00 87.75 84 GLN A C 1
ATOM 638 O O . GLN A 1 84 ? -0.596 -13.176 -3.270 1.00 87.75 84 GLN A O 1
ATOM 643 N N . ALA A 1 85 ? -2.341 -12.013 -2.491 1.00 87.75 85 ALA A N 1
ATOM 644 C CA . ALA A 1 85 ? -1.543 -11.200 -1.591 1.00 87.75 85 ALA A CA 1
ATOM 645 C C . ALA A 1 85 ? -1.024 -12.015 -0.387 1.00 87.75 85 ALA A C 1
ATOM 647 O O . ALA A 1 85 ? -1.704 -12.945 0.083 1.00 87.75 85 ALA A O 1
ATOM 648 N N . PRO A 1 86 ? 0.146 -11.653 0.166 1.00 85.75 86 PRO A N 1
ATOM 649 C CA . PRO A 1 86 ? 0.622 -12.182 1.438 1.00 85.75 86 PRO A CA 1
ATOM 650 C C . PRO A 1 86 ? -0.389 -11.963 2.572 1.00 85.75 86 PRO A C 1
ATOM 652 O O . PRO A 1 86 ? -1.167 -11.007 2.563 1.00 85.75 86 PRO A O 1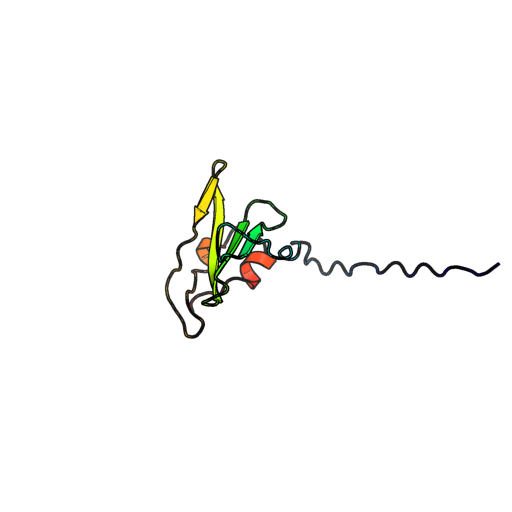
ATOM 655 N N . ALA A 1 87 ? -0.360 -12.828 3.591 1.00 85.31 87 ALA A N 1
ATOM 656 C CA . ALA A 1 87 ? -1.276 -12.733 4.733 1.00 85.31 87 ALA A CA 1
ATOM 657 C C . ALA A 1 87 ? -1.193 -11.372 5.447 1.00 85.31 87 ALA A C 1
ATOM 659 O O . ALA A 1 87 ? -2.222 -10.806 5.797 1.00 85.31 87 ALA A O 1
ATOM 660 N N . ALA A 1 88 ? 0.009 -10.807 5.592 1.00 83.75 88 ALA A N 1
ATOM 661 C CA . ALA A 1 88 ? 0.199 -9.489 6.197 1.00 83.75 88 ALA A CA 1
ATOM 662 C C . ALA A 1 88 ? -0.483 -8.359 5.399 1.00 83.75 88 ALA A C 1
ATOM 664 O O . ALA A 1 88 ? -1.065 -7.458 5.999 1.00 83.75 88 ALA A O 1
ATOM 665 N N . VAL A 1 89 ? -0.494 -8.443 4.061 1.00 87.00 89 VAL A N 1
ATOM 666 C CA . VAL A 1 89 ? -1.247 -7.509 3.209 1.00 87.00 89 VAL A CA 1
ATOM 667 C C . VAL A 1 89 ? -2.744 -7.701 3.440 1.00 87.00 89 VAL A C 1
ATOM 669 O O . VAL A 1 89 ? -3.424 -6.747 3.805 1.00 87.00 89 VAL A O 1
ATOM 672 N N . LYS A 1 90 ? -3.248 -8.939 3.341 1.00 89.75 90 LYS A N 1
ATOM 673 C CA . LYS A 1 90 ? -4.673 -9.264 3.565 1.00 89.75 90 LYS A CA 1
ATOM 674 C C . LYS A 1 90 ? -5.181 -8.779 4.924 1.00 89.75 90 LYS A C 1
ATOM 676 O O . LYS A 1 90 ? -6.276 -8.241 5.004 1.00 89.75 90 LYS A O 1
ATOM 681 N N . ASN A 1 91 ? -4.384 -8.939 5.977 1.00 87.81 91 ASN A N 1
ATOM 682 C CA . ASN A 1 91 ? -4.746 -8.535 7.337 1.00 87.81 91 ASN A CA 1
ATOM 683 C C . ASN A 1 91 ? -4.766 -7.010 7.534 1.00 87.81 91 ASN A C 1
ATOM 685 O O . ASN A 1 91 ? -5.313 -6.542 8.528 1.00 87.81 91 ASN A O 1
ATOM 689 N N . SER A 1 92 ? -4.171 -6.244 6.614 1.00 86.44 92 SER A N 1
ATOM 690 C CA . SER A 1 92 ? -4.137 -4.778 6.657 1.00 86.44 92 SER A CA 1
ATOM 691 C C . SER A 1 92 ? -5.219 -4.101 5.815 1.00 86.44 92 SER A C 1
ATOM 693 O O . SER A 1 92 ? -5.395 -2.894 5.931 1.00 86.44 92 SER A O 1
ATOM 695 N N . VAL A 1 93 ? -5.926 -4.851 4.964 1.00 89.69 93 VAL A N 1
ATOM 696 C CA . VAL A 1 93 ? -6.918 -4.296 4.036 1.00 89.69 93 VAL A CA 1
ATOM 697 C C . VAL A 1 93 ? -8.286 -4.234 4.719 1.00 89.69 93 VAL A C 1
ATOM 699 O O . VAL A 1 93 ? -8.768 -5.261 5.210 1.00 89.69 93 VAL A O 1
ATOM 702 N N . PRO A 1 94 ? -8.967 -3.076 4.717 1.00 91.38 94 PRO A N 1
ATOM 703 C CA . PRO A 1 94 ? -10.345 -3.000 5.175 1.00 91.38 94 PRO A CA 1
ATOM 704 C C . PRO A 1 94 ? -11.259 -3.622 4.110 1.00 91.38 94 PRO A C 1
ATOM 706 O O . PRO A 1 94 ? -11.577 -3.015 3.089 1.00 91.38 94 PRO A O 1
ATOM 709 N N . PHE A 1 95 ? -11.671 -4.871 4.316 1.00 92.06 95 PHE A N 1
ATOM 710 C CA . PHE A 1 95 ? -12.582 -5.542 3.389 1.00 92.06 95 PHE A CA 1
ATOM 711 C C . PHE A 1 95 ? -14.030 -5.071 3.560 1.00 92.06 95 PHE A C 1
ATOM 713 O O . PHE A 1 95 ? -14.462 -4.737 4.665 1.00 92.06 95 PHE A O 1
ATOM 720 N N . CYS A 1 96 ? -14.787 -5.065 2.464 1.00 91.69 96 CYS A N 1
ATOM 721 C CA . CYS A 1 96 ? -16.234 -4.886 2.525 1.00 91.69 96 CYS A CA 1
ATOM 722 C C . CYS A 1 96 ? -16.891 -6.115 3.182 1.00 91.69 96 CYS A C 1
ATOM 724 O O . CYS A 1 96 ? -16.395 -7.238 3.035 1.00 91.69 96 CYS A O 1
ATOM 726 N N . ASN A 1 97 ? -17.976 -5.880 3.928 1.00 82.94 97 ASN A N 1
ATOM 727 C CA . ASN A 1 97 ? -18.798 -6.931 4.542 1.00 82.94 97 ASN A CA 1
ATOM 728 C C . ASN A 1 97 ? -19.754 -7.570 3.536 1.00 82.94 97 ASN A C 1
ATOM 730 O O . ASN A 1 97 ? -20.238 -6.833 2.648 1.00 82.94 97 ASN A O 1
#

Sequence (97 aa):
MREQVITETIAVDDGSNGCAWPEQGAGSGNQEYSTFCDGAWARTVMPDTGQEYFWASKDGGWVSVDPHGTNENGACWAREDFAQAPAAVKNSVPFCN